Protein AF-A0A351XA23-F1 (afdb_monomer_lite)

Radius of gyration: 15.13 Å; chains: 1; bounding box: 42×26×36 Å

Structure (mmCIF, N/CA/C/O backbone):
data_AF-A0A351XA23-F1
#
_entry.id   AF-A0A351XA23-F1
#
loop_
_atom_site.group_PDB
_atom_site.id
_atom_site.type_symbol
_atom_site.label_atom_id
_atom_site.label_alt_id
_atom_site.label_comp_id
_atom_site.label_asym_id
_atom_site.label_entity_id
_atom_site.label_seq_id
_atom_site.pdbx_PDB_ins_code
_atom_site.Cartn_x
_atom_site.Cartn_y
_atom_site.Cartn_z
_atom_site.occupancy
_atom_site.B_iso_or_equiv
_atom_site.auth_seq_id
_atom_site.auth_comp_id
_atom_site.auth_asym_id
_atom_site.auth_atom_id
_atom_site.pdbx_PDB_model_num
ATOM 1 N N . MET A 1 1 ? -28.387 12.293 25.961 1.00 75.81 1 MET A N 1
ATOM 2 C CA . MET A 1 1 ? -27.783 11.348 25.000 1.00 75.81 1 MET A CA 1
ATOM 3 C C . MET A 1 1 ? -26.319 11.721 24.880 1.00 75.81 1 MET A C 1
ATOM 5 O O . MET A 1 1 ? -26.044 12.886 24.611 1.00 75.81 1 MET A O 1
ATOM 9 N N . GLU A 1 2 ? -25.403 10.801 25.167 1.00 85.88 2 GLU A N 1
ATOM 10 C CA . GLU A 1 2 ? -23.975 11.046 24.937 1.00 85.88 2 GLU A CA 1
ATOM 11 C C . GLU A 1 2 ? -23.677 11.102 23.436 1.00 85.88 2 GLU A C 1
ATOM 13 O O . GLU A 1 2 ? -24.318 10.417 22.638 1.00 85.88 2 GLU A O 1
ATOM 18 N N . LYS A 1 3 ? -22.721 11.951 23.047 1.00 90.56 3 LYS A N 1
ATOM 19 C CA . LYS A 1 3 ? -22.257 12.043 21.661 1.00 90.56 3 LYS A CA 1
ATOM 20 C C . LYS A 1 3 ? -21.242 10.933 21.411 1.00 90.56 3 LYS A C 1
ATOM 22 O O . LYS A 1 3 ? -20.221 10.878 22.090 1.00 90.56 3 LYS A O 1
ATOM 27 N N . SER A 1 4 ? -21.490 10.099 20.410 1.00 93.62 4 SER A N 1
ATOM 28 C CA . SER A 1 4 ? -20.508 9.128 19.927 1.00 93.62 4 SER A CA 1
ATOM 29 C C . SER A 1 4 ? -19.656 9.748 18.820 1.00 93.62 4 SER A C 1
ATOM 31 O O . SER A 1 4 ? -20.189 10.381 17.909 1.00 93.62 4 SER A O 1
ATOM 33 N N . ILE A 1 5 ? -18.338 9.553 18.890 1.00 95.12 5 ILE A N 1
ATOM 34 C CA . ILE A 1 5 ? -17.388 9.957 17.847 1.00 95.12 5 ILE A CA 1
ATOM 35 C C . ILE A 1 5 ? -16.763 8.689 17.271 1.00 95.12 5 ILE A C 1
ATOM 37 O O . ILE A 1 5 ? -16.186 7.894 18.011 1.00 95.12 5 ILE A O 1
ATOM 41 N N . LEU A 1 6 ? -16.877 8.512 15.955 1.00 96.06 6 LEU A N 1
ATOM 42 C CA . LEU A 1 6 ? -16.251 7.414 15.226 1.00 96.06 6 LEU A CA 1
ATOM 43 C C . LEU A 1 6 ? -15.059 7.942 14.426 1.00 96.06 6 LEU A C 1
ATOM 45 O O . LEU A 1 6 ? -15.187 8.914 13.685 1.00 96.06 6 LEU A O 1
ATOM 49 N N . HIS A 1 7 ? -13.921 7.266 14.552 1.00 96.56 7 HIS A N 1
ATOM 50 C CA . HIS A 1 7 ? -12.746 7.475 13.715 1.00 96.56 7 HIS A CA 1
ATOM 51 C C . HIS A 1 7 ? -12.583 6.279 12.774 1.00 96.56 7 HIS A C 1
ATOM 53 O O . HIS A 1 7 ? -12.701 5.133 13.207 1.00 96.56 7 HIS A O 1
ATOM 59 N N . VAL A 1 8 ? -12.326 6.546 11.495 1.00 97.38 8 VAL A N 1
ATOM 60 C CA . VAL A 1 8 ? -12.168 5.525 10.455 1.00 97.38 8 VAL A CA 1
ATOM 61 C C . VAL A 1 8 ? -10.885 5.816 9.693 1.00 97.38 8 VAL A C 1
ATOM 63 O O . VAL A 1 8 ? -10.686 6.935 9.231 1.00 97.38 8 VAL A O 1
ATOM 66 N N . ASP A 1 9 ? -10.049 4.794 9.544 1.00 97.50 9 ASP A N 1
ATOM 67 C CA . ASP A 1 9 ? -8.814 4.842 8.769 1.00 97.50 9 ASP A CA 1
ATOM 68 C C . ASP A 1 9 ? -8.766 3.677 7.773 1.00 97.50 9 ASP A C 1
ATOM 70 O O . ASP A 1 9 ? -9.299 2.593 8.027 1.00 97.50 9 ASP A O 1
ATOM 74 N N . CYS A 1 10 ? -8.145 3.912 6.617 1.00 97.12 10 CYS A N 1
ATOM 75 C CA . CYS A 1 10 ? -8.000 2.902 5.578 1.00 97.12 10 CYS A CA 1
ATOM 76 C C . CYS A 1 10 ? -6.646 2.196 5.680 1.00 97.12 10 CYS A C 1
ATOM 78 O O . CYS A 1 10 ? -5.592 2.782 5.424 1.00 97.12 10 CYS A O 1
ATOM 80 N N . ASN A 1 11 ? -6.686 0.884 5.906 1.00 95.25 11 ASN A N 1
ATOM 81 C CA . ASN A 1 11 ? -5.487 0.054 5.971 1.00 95.25 11 ASN A CA 1
ATOM 82 C C . ASN A 1 11 ? -4.646 0.157 4.691 1.00 95.25 11 ASN A C 1
ATOM 84 O O . ASN A 1 11 ? -5.103 -0.193 3.597 1.00 95.25 11 ASN A O 1
ATOM 88 N N . LYS A 1 12 ? -3.388 0.593 4.847 1.00 96.44 12 LYS A N 1
ATOM 89 C CA . LYS A 1 12 ? -2.377 0.656 3.773 1.00 96.44 12 LYS A CA 1
ATOM 90 C C . LYS A 1 12 ? -2.910 1.315 2.492 1.00 96.44 12 LYS A C 1
ATOM 92 O O . LYS A 1 12 ? -2.671 0.820 1.391 1.00 96.44 12 LYS A O 1
ATOM 97 N N . PHE A 1 13 ? -3.656 2.411 2.650 1.00 97.44 13 PHE A N 1
ATOM 98 C CA . PHE A 1 13 ? -4.566 2.952 1.638 1.00 97.44 13 PHE A CA 1
ATOM 99 C C . PHE A 1 13 ? -4.036 2.930 0.194 1.00 97.44 13 PHE A C 1
ATOM 101 O O . PHE A 1 13 ? -4.639 2.266 -0.646 1.00 97.44 13 PHE A O 1
ATOM 108 N N . TYR A 1 14 ? -2.893 3.561 -0.109 1.00 97.38 14 TYR A N 1
ATOM 109 C CA . TYR A 1 14 ? -2.414 3.606 -1.500 1.00 97.38 14 TYR A CA 1
ATOM 110 C C . TYR A 1 14 ? -2.047 2.228 -2.068 1.00 97.38 14 TYR A C 1
ATOM 112 O O . TYR A 1 14 ? -2.334 1.962 -3.229 1.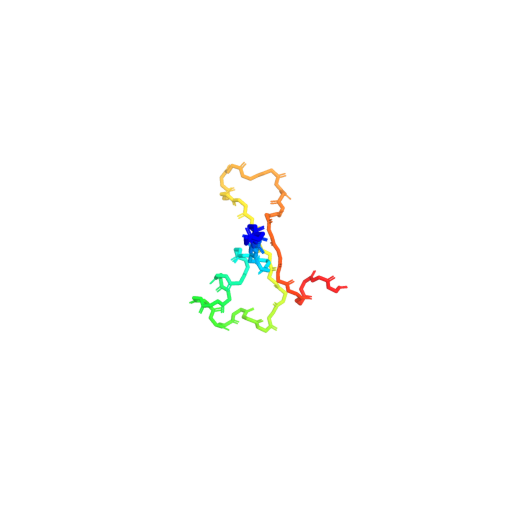00 97.38 14 TYR A O 1
ATOM 120 N N . ALA A 1 15 ? -1.487 1.311 -1.274 1.00 97.94 15 ALA A N 1
ATOM 121 C CA . ALA A 1 15 ? -1.206 -0.041 -1.755 1.00 97.94 15 ALA A CA 1
ATOM 122 C C . ALA A 1 15 ? -2.499 -0.841 -1.959 1.00 97.94 15 ALA A C 1
ATOM 124 O O . ALA A 1 15 ? -2.586 -1.621 -2.906 1.00 97.94 15 ALA A O 1
ATOM 125 N N . SER A 1 16 ? -3.508 -0.629 -1.109 1.00 97.62 16 SER A N 1
ATOM 126 C CA . SER A 1 16 ? -4.835 -1.238 -1.255 1.00 97.62 16 SER A CA 1
ATOM 127 C C . SER A 1 16 ? -5.548 -0.749 -2.521 1.00 97.62 16 SER A C 1
ATOM 129 O O . SER A 1 16 ? -6.135 -1.558 -3.237 1.00 97.62 16 SER A O 1
ATOM 131 N N . VAL A 1 17 ? -5.436 0.546 -2.841 1.00 97.88 17 VAL A N 1
ATOM 132 C CA . VAL A 1 17 ? -5.953 1.142 -4.085 1.00 97.88 17 VAL A CA 1
ATOM 133 C C . VAL A 1 17 ? -5.250 0.553 -5.308 1.00 97.88 17 VAL A C 1
ATOM 135 O O . VAL A 1 17 ? -5.920 0.085 -6.227 1.00 97.88 17 VAL A O 1
ATOM 138 N N . GLU A 1 18 ? -3.917 0.492 -5.302 1.00 97.88 18 GLU A N 1
ATOM 139 C CA . GLU A 1 18 ? -3.158 -0.124 -6.395 1.00 97.88 18 GLU A CA 1
ATOM 140 C C . GLU A 1 18 ? -3.542 -1.600 -6.579 1.00 97.88 18 GLU A C 1
ATOM 142 O O . GLU A 1 18 ? -3.829 -2.023 -7.690 1.00 97.88 18 GLU A O 1
ATOM 147 N N . CYS A 1 19 ? -3.670 -2.385 -5.506 1.00 97.62 19 CYS A N 1
ATOM 148 C CA . CYS A 1 19 ? -4.096 -3.790 -5.594 1.00 97.62 19 CYS A CA 1
ATOM 149 C C . CYS A 1 19 ? -5.565 -3.976 -6.031 1.00 97.62 19 CYS A C 1
ATOM 151 O O . CYS A 1 19 ? -5.952 -5.081 -6.438 1.00 97.62 19 CYS A O 1
ATOM 153 N N . LEU A 1 20 ? -6.407 -2.944 -5.899 1.00 97.44 20 LEU A N 1
ATOM 154 C CA . LEU A 1 20 ? -7.783 -2.944 -6.397 1.00 97.44 20 LEU A CA 1
ATOM 155 C C . LEU A 1 20 ? -7.804 -2.752 -7.916 1.00 97.44 20 LEU A C 1
ATOM 157 O O . LEU A 1 20 ? -8.390 -3.580 -8.610 1.00 97.44 20 LEU A O 1
ATOM 161 N N . TYR A 1 21 ? -7.144 -1.702 -8.412 1.00 98.31 21 TYR A N 1
ATOM 162 C CA . TYR A 1 21 ? -7.125 -1.358 -9.838 1.00 98.31 21 TYR A CA 1
ATOM 163 C C . TYR A 1 21 ? -6.145 -2.202 -10.662 1.00 98.31 21 TYR A C 1
ATOM 165 O O . TYR A 1 21 ? -6.321 -2.336 -11.8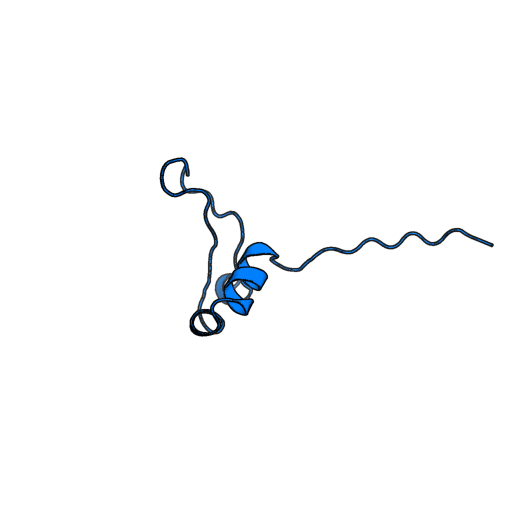70 1.00 98.31 21 TYR A O 1
ATOM 173 N N . ARG A 1 22 ? -5.145 -2.804 -10.013 1.00 98.00 22 ARG A N 1
ATOM 174 C CA . ARG A 1 22 ? -4.138 -3.689 -10.608 1.00 98.00 22 ARG A CA 1
ATOM 175 C C . ARG A 1 22 ? -4.179 -5.061 -9.930 1.00 98.00 22 ARG A C 1
ATOM 177 O O . ARG A 1 22 ? -3.347 -5.380 -9.074 1.00 98.00 22 ARG A O 1
ATOM 184 N N . PRO A 1 23 ? -5.185 -5.895 -10.236 1.00 97.25 23 PRO A N 1
ATOM 185 C CA . PRO A 1 23 ? -5.354 -7.185 -9.571 1.00 97.25 23 PRO A CA 1
ATOM 186 C C . PRO A 1 23 ? -4.142 -8.119 -9.748 1.00 97.25 23 PRO A C 1
ATOM 188 O O . PRO A 1 23 ? -3.897 -8.968 -8.892 1.00 97.25 23 PRO A O 1
ATOM 191 N N . GLU A 1 24 ? -3.330 -7.934 -10.794 1.00 98.25 24 GLU A N 1
ATOM 192 C CA . GLU A 1 24 ? -2.136 -8.731 -11.091 1.00 98.25 24 GLU A CA 1
ATOM 193 C C . GLU A 1 24 ? -0.986 -8.571 -10.077 1.00 98.25 24 GLU A C 1
ATOM 195 O O . GLU A 1 24 ? -0.073 -9.406 -10.035 1.00 98.25 24 GLU A O 1
ATOM 200 N N . ILE A 1 25 ? -1.014 -7.517 -9.252 1.00 97.75 25 ILE A N 1
ATOM 201 C CA . ILE A 1 25 ? -0.017 -7.278 -8.195 1.00 97.75 25 ILE A CA 1
ATOM 202 C C . ILE A 1 25 ? -0.519 -7.635 -6.789 1.00 97.75 25 ILE A C 1
ATOM 204 O O . ILE A 1 25 ? 0.274 -7.643 -5.851 1.00 97.75 25 ILE A O 1
ATOM 208 N N . ARG A 1 26 ? -1.799 -8.000 -6.625 1.00 96.31 26 ARG A N 1
ATOM 209 C CA . ARG A 1 26 ? -2.425 -8.222 -5.306 1.00 96.31 26 ARG A CA 1
ATOM 210 C C . ARG A 1 26 ? -1.749 -9.310 -4.468 1.00 96.31 26 ARG A C 1
ATOM 212 O O . ARG A 1 26 ? -1.668 -9.184 -3.252 1.00 96.31 26 ARG A O 1
ATOM 219 N N . ASN A 1 27 ? -1.243 -10.354 -5.123 1.00 96.75 27 ASN A N 1
ATOM 220 C CA . ASN A 1 27 ? -0.591 -11.494 -4.471 1.00 96.75 27 ASN A CA 1
ATOM 221 C C . ASN A 1 27 ? 0.942 -11.361 -4.413 1.00 96.75 27 ASN A C 1
ATOM 223 O O . ASN A 1 27 ? 1.641 -12.352 -4.218 1.00 96.75 27 ASN A O 1
ATOM 227 N N . LYS A 1 28 ? 1.479 -10.154 -4.622 1.00 97.62 28 LYS A N 1
ATOM 228 C CA . LYS A 1 28 ? 2.919 -9.866 -4.606 1.00 97.62 28 LYS A CA 1
ATOM 229 C C . LYS A 1 28 ? 3.249 -8.878 -3.481 1.00 97.62 28 LYS A C 1
ATOM 231 O O . LYS A 1 28 ? 2.362 -8.139 -3.054 1.00 97.62 28 LYS A O 1
ATOM 236 N N . PRO A 1 29 ? 4.500 -8.815 -2.998 1.00 98.00 29 PRO A N 1
ATOM 237 C CA . PRO A 1 29 ? 4.948 -7.687 -2.186 1.00 98.00 29 PRO A CA 1
ATOM 238 C C . PRO A 1 29 ? 4.823 -6.386 -2.998 1.00 98.00 29 PRO A C 1
ATOM 240 O O . PRO A 1 29 ? 5.360 -6.299 -4.103 1.00 98.00 29 PRO A O 1
ATOM 243 N N . VAL A 1 30 ? 4.106 -5.388 -2.473 1.00 97.88 30 VAL A N 1
ATOM 244 C CA . VAL A 1 30 ? 3.864 -4.099 -3.148 1.00 97.88 30 VAL A CA 1
ATOM 245 C C . VAL A 1 30 ? 4.314 -2.952 -2.255 1.00 97.88 30 VAL A C 1
ATOM 247 O O . VAL A 1 30 ? 3.953 -2.899 -1.080 1.00 97.88 30 VAL A O 1
ATOM 250 N N . ALA A 1 31 ? 5.043 -2.005 -2.841 1.00 96.94 31 ALA A N 1
ATOM 251 C CA . ALA A 1 31 ? 5.373 -0.715 -2.252 1.00 96.94 31 ALA A CA 1
ATOM 252 C C . ALA A 1 31 ? 4.956 0.407 -3.212 1.00 96.94 31 ALA A C 1
ATOM 254 O O . ALA A 1 31 ? 5.156 0.299 -4.422 1.00 96.94 31 ALA A O 1
ATOM 255 N N . VAL A 1 32 ? 4.397 1.487 -2.670 1.00 96.44 32 VAL A N 1
ATOM 256 C CA . VAL A 1 32 ? 4.043 2.699 -3.418 1.00 96.44 32 VAL A CA 1
ATOM 257 C C . VAL A 1 32 ? 5.047 3.784 -3.057 1.00 96.44 32 VAL A C 1
ATOM 259 O O . VAL A 1 32 ? 5.209 4.120 -1.883 1.00 96.44 32 VAL A O 1
ATOM 262 N N . GLY A 1 33 ? 5.743 4.312 -4.061 1.00 95.81 33 GLY A N 1
ATOM 263 C CA . GLY A 1 33 ? 6.657 5.445 -3.920 1.00 95.81 33 GLY A CA 1
ATOM 264 C C . GLY A 1 33 ? 6.020 6.757 -4.374 1.00 95.81 33 GLY A C 1
ATOM 265 O O . GLY A 1 33 ? 4.970 6.760 -5.012 1.00 95.81 33 GLY A O 1
ATOM 266 N N . GLY A 1 34 ? 6.679 7.874 -4.059 1.00 91.25 34 GLY A N 1
ATOM 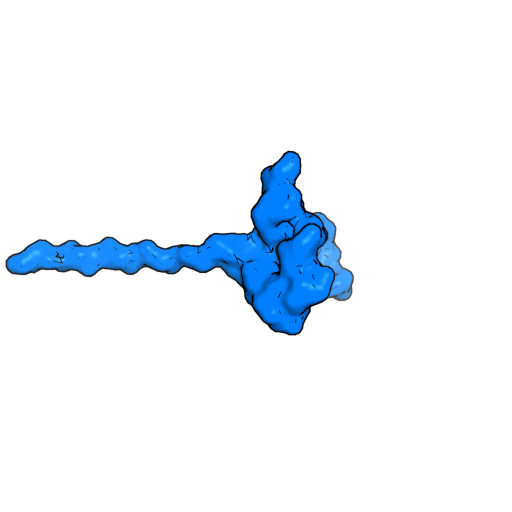267 C CA . GLY A 1 34 ? 6.324 9.183 -4.613 1.00 91.25 34 GLY A CA 1
ATOM 268 C C . GLY A 1 34 ? 6.652 9.312 -6.105 1.00 91.25 34 GLY A C 1
ATOM 269 O O . GLY A 1 34 ? 7.143 8.368 -6.735 1.00 91.25 34 GLY A O 1
ATOM 270 N N . ASN A 1 35 ? 6.410 10.505 -6.658 1.00 90.88 35 ASN A N 1
ATOM 271 C CA . ASN A 1 35 ? 6.703 10.823 -8.057 1.00 90.88 35 ASN A CA 1
ATOM 272 C C . ASN A 1 35 ? 8.149 10.402 -8.419 1.00 90.88 35 ASN A C 1
ATOM 274 O O . ASN A 1 35 ? 9.084 10.795 -7.719 1.00 90.88 35 ASN A O 1
ATOM 278 N N . PRO A 1 36 ? 8.353 9.609 -9.489 1.00 91.06 36 PRO A N 1
ATOM 279 C CA . PRO A 1 36 ? 9.673 9.154 -9.906 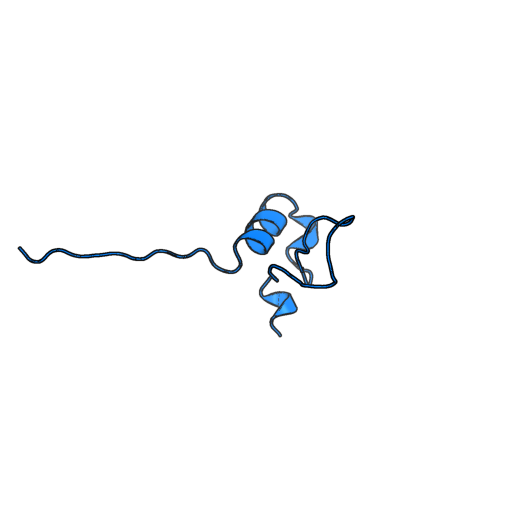1.00 91.06 36 PRO A CA 1
ATOM 280 C C . PRO A 1 36 ? 10.741 10.231 -10.081 1.00 91.06 36 PRO A C 1
ATOM 282 O O . PRO A 1 36 ? 11.898 9.956 -9.774 1.00 91.06 36 PRO A O 1
ATOM 285 N N . GLU A 1 37 ? 10.363 11.421 -10.541 1.00 93.81 37 GLU A N 1
ATOM 286 C CA . GLU A 1 37 ? 11.286 12.525 -10.823 1.00 93.81 37 GLU A CA 1
ATOM 287 C C . GLU A 1 37 ? 11.700 13.284 -9.558 1.00 93.81 37 GLU A C 1
ATOM 289 O O . GLU A 1 37 ? 12.779 13.869 -9.516 1.00 93.81 37 GLU A O 1
ATOM 294 N N . SER A 1 38 ? 10.866 13.263 -8.514 1.00 89.94 38 SER A N 1
ATOM 295 C CA . SER A 1 38 ? 11.088 14.037 -7.285 1.00 89.94 38 SER A CA 1
ATOM 296 C C . SER A 1 38 ? 11.316 13.190 -6.034 1.00 89.94 38 SER A C 1
ATOM 298 O O . SER A 1 38 ? 11.627 13.728 -4.973 1.00 89.94 38 SER A O 1
ATOM 300 N N . ARG A 1 39 ? 11.150 11.865 -6.105 1.00 88.81 39 ARG A N 1
ATOM 301 C CA . ARG A 1 39 ? 11.290 10.997 -4.929 1.00 88.81 39 ARG A CA 1
ATOM 302 C C . ARG A 1 39 ? 12.744 10.918 -4.460 1.00 88.81 39 ARG A C 1
ATOM 304 O O . ARG A 1 39 ? 13.659 10.675 -5.239 1.00 88.81 39 ARG A O 1
ATOM 311 N N . HIS A 1 40 ? 12.928 10.968 -3.144 1.00 86.62 40 HIS A N 1
ATOM 312 C CA . HIS A 1 40 ? 14.230 10.822 -2.480 1.00 86.62 40 HIS A CA 1
ATOM 313 C C . HIS A 1 40 ? 14.416 9.437 -1.837 1.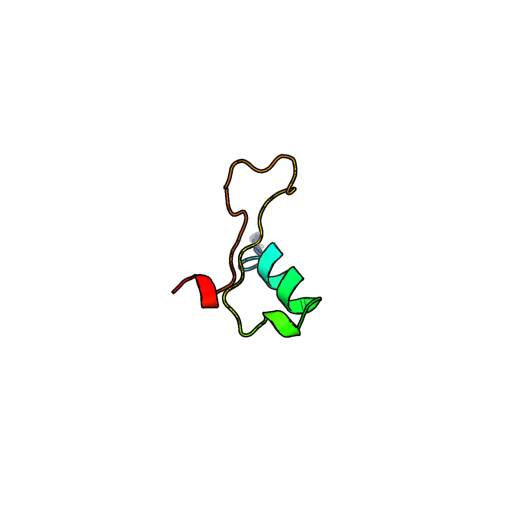00 86.62 40 HIS A C 1
ATOM 315 O O . HIS A 1 40 ? 15.027 9.304 -0.783 1.00 86.62 40 HIS A O 1
ATOM 321 N N . GLY A 1 41 ? 13.839 8.393 -2.443 1.00 85.94 41 GLY A N 1
ATOM 322 C CA . GLY A 1 41 ? 13.975 7.010 -1.963 1.00 85.94 41 GLY A CA 1
ATOM 323 C C . GLY A 1 41 ? 13.039 6.607 -0.815 1.00 85.94 41 GLY A C 1
ATOM 324 O O . GLY A 1 41 ? 13.198 5.524 -0.261 1.00 85.94 41 GLY A O 1
ATOM 325 N N . ILE A 1 42 ? 12.046 7.434 -0.470 1.00 92.50 42 ILE A N 1
ATOM 326 C CA . ILE A 1 42 ? 11.063 7.128 0.582 1.00 92.50 42 ILE A CA 1
ATOM 327 C C . ILE A 1 42 ? 9.873 6.349 0.001 1.00 92.50 42 ILE A C 1
ATOM 329 O O . ILE A 1 42 ? 9.312 6.717 -1.035 1.00 92.50 42 ILE A O 1
ATOM 333 N N . ILE A 1 43 ? 9.463 5.290 0.705 1.00 94.69 43 ILE A N 1
ATOM 334 C CA . ILE A 1 43 ? 8.237 4.531 0.428 1.00 94.69 43 ILE A CA 1
ATOM 335 C C . ILE A 1 43 ? 7.069 5.190 1.168 1.00 94.69 43 ILE A C 1
ATOM 337 O O . ILE A 1 43 ? 7.149 5.418 2.372 1.00 94.69 43 ILE A O 1
ATOM 341 N N . LEU A 1 44 ? 5.973 5.460 0.458 1.00 95.06 44 LEU A N 1
ATOM 342 C CA . LEU A 1 44 ? 4.763 6.064 1.023 1.00 95.06 44 LEU A CA 1
ATOM 343 C C . LEU A 1 44 ? 3.893 5.029 1.739 1.00 95.06 44 LEU A C 1
ATOM 345 O O . LEU A 1 44 ? 3.365 5.285 2.816 1.00 95.06 44 LEU A O 1
ATOM 349 N N . THR A 1 45 ? 3.722 3.850 1.142 1.00 97.19 45 THR A N 1
ATOM 350 C CA . THR A 1 45 ? 3.010 2.742 1.784 1.00 97.19 45 THR A CA 1
ATOM 351 C C . THR A 1 45 ? 3.410 1.401 1.184 1.00 97.19 45 THR A C 1
ATOM 353 O O . THR A 1 45 ? 4.046 1.340 0.131 1.00 97.19 45 THR A O 1
ATOM 356 N N . LYS A 1 46 ? 3.022 0.317 1.850 1.00 97.62 46 LYS A N 1
ATOM 357 C CA . LYS A 1 46 ? 3.248 -1.057 1.403 1.00 97.62 46 LYS A CA 1
ATOM 358 C C . LYS A 1 46 ? 2.051 -1.938 1.741 1.00 97.62 46 LYS A C 1
ATOM 360 O O . LYS A 1 46 ? 1.355 -1.649 2.713 1.00 97.62 46 LYS A O 1
ATOM 365 N N . ASN A 1 47 ? 1.806 -2.984 0.956 1.00 97.56 47 ASN A N 1
ATOM 366 C CA . ASN A 1 47 ? 0.753 -3.953 1.270 1.00 97.56 47 ASN A CA 1
ATOM 367 C C . ASN A 1 47 ? 1.199 -4.933 2.369 1.00 97.56 47 ASN A C 1
ATOM 369 O O . ASN A 1 47 ? 2.374 -4.986 2.733 1.00 97.56 47 ASN A O 1
ATOM 373 N N . GLU A 1 48 ? 0.271 -5.754 2.864 1.00 95.81 48 GLU A N 1
ATOM 374 C CA . GLU A 1 48 ? 0.582 -6.676 3.965 1.00 95.81 48 GLU A CA 1
ATOM 375 C C . GLU A 1 48 ? 1.558 -7.789 3.625 1.00 95.81 48 GLU A C 1
ATOM 377 O O . GLU A 1 48 ? 2.251 -8.281 4.512 1.00 95.81 48 GLU A O 1
ATOM 382 N N . ILE A 1 49 ? 1.691 -8.143 2.351 1.00 96.62 49 ILE A N 1
ATOM 383 C CA . ILE A 1 49 ? 2.686 -9.128 1.924 1.00 96.62 49 ILE A CA 1
ATOM 384 C C . ILE A 1 49 ? 4.102 -8.564 2.112 1.00 96.62 49 ILE A C 1
ATOM 386 O O . ILE A 1 49 ? 4.983 -9.285 2.560 1.00 96.62 49 ILE A O 1
ATOM 390 N N . ALA A 1 50 ? 4.307 -7.270 1.851 1.00 97.38 50 ALA A N 1
ATOM 391 C CA . ALA A 1 50 ? 5.576 -6.578 2.088 1.00 97.38 50 ALA A CA 1
ATOM 392 C C . ALA A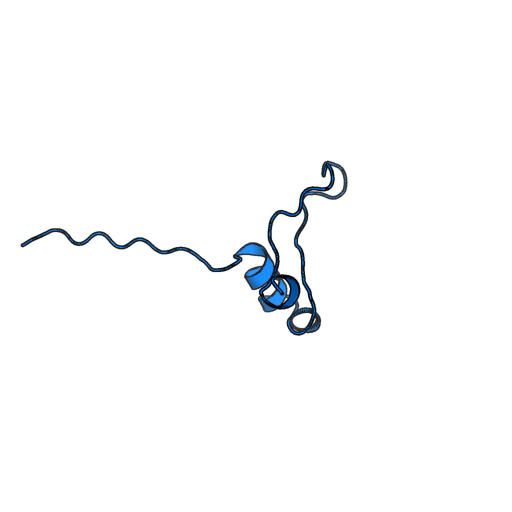 1 50 ? 5.792 -6.160 3.562 1.00 97.38 50 ALA A C 1
ATOM 394 O O . ALA A 1 50 ? 6.819 -5.560 3.896 1.00 97.38 50 ALA A O 1
ATOM 395 N N . SER A 1 51 ? 4.816 -6.399 4.448 1.00 91.69 51 SER A N 1
ATOM 396 C CA . SER A 1 51 ? 4.914 -6.118 5.891 1.00 91.69 51 SER A CA 1
ATOM 397 C C . SER A 1 51 ? 5.623 -7.209 6.693 1.00 91.69 51 SER A C 1
ATOM 399 O O . SER A 1 51 ? 6.014 -6.930 7.825 1.00 91.69 51 SER A O 1
ATOM 401 N N . LYS A 1 52 ? 5.795 -8.397 6.111 1.00 79.81 52 LYS A N 1
ATOM 402 C CA . LYS A 1 52 ? 6.513 -9.538 6.690 1.00 79.81 52 LYS A CA 1
ATOM 403 C C . LYS A 1 52 ? 7.986 -9.504 6.308 1.00 79.81 52 LYS A C 1
ATOM 405 O O . LYS A 1 52 ? 8.790 -9.950 7.150 1.00 79.81 52 LYS A O 1
#

Sequence (52 aa):
MEKSILHVDCNKFYASVECLYRPEIRNKPVAVGGNPESRHGIILTKNEIASK

Secondary structure (DSSP, 8-state):
-PPP------TTHHHHHHHHH-GGGTTS--EEES-TTT--S-EEEE-GGGG-

pLDDT: mean 94.58, std 4.72, range [75.81, 98.31]

Foldseek 3Di:
DDDDDDDDDDPQPVQVVCCVVPVVCVPDWDWDFPDPVPTPPDTPGIDVVVVD